Protein AF-A0A7Z7YRF7-F1 (afdb_monomer)

InterPro domains:
  IPR007867 Glucose-methanol-choline oxidoreductase, C-terminal [PF05199] (1-26)
  IPR012132 Glucose-methanol-choline oxidoreductase [PTHR11552] (1-39)
  IPR036188 FAD/NAD(P)-binding domain superfamily [G3DSA:3.50.50.60] (1-34)
  IPR036188 FAD/NAD(P)-binding domain superfamily [SSF51905] (1-37)

Foldseek 3Di:
DDDDQAPVPDPDDDPDDCPVVSVVSVVVVVCVVVVHDDDDDDDAADDDPPDPDVCRPPPDDDPPPDD

Solvent-accessible surface area (backbone atoms only — not comparable to full-atom values): 4879 Å² total; per-residue (Å²): 143,86,86,80,80,51,70,86,67,52,95,65,87,68,99,60,79,60,65,62,62,39,52,53,51,40,55,54,47,52,31,59,76,68,68,51,80,77,80,80,88,82,91,70,88,71,93,52,92,94,60,87,56,97,58,76,81,58,95,68,78,74,90,79,79,74,132

Secondary structure (DSSP, 8-state):
-----SGGG-SS--SS-THHHHHHHHHHHHHHHHTPPPPPPP--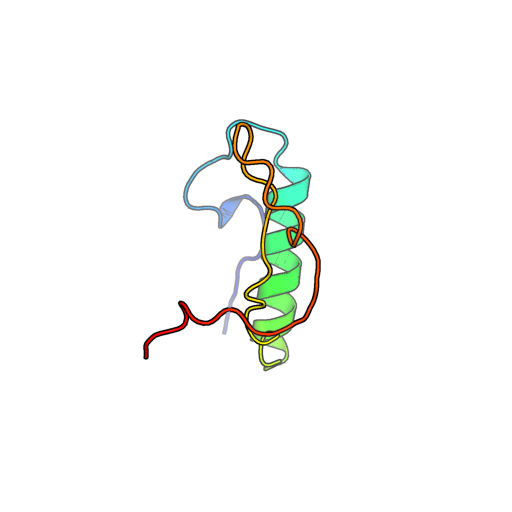----TT---TTTT--S--TT---

Structure (mmCIF, N/CA/C/O backbone):
data_AF-A0A7Z7YRF7-F1
#
_entry.id   AF-A0A7Z7YRF7-F1
#
loop_
_atom_site.group_PDB
_atom_site.id
_atom_site.type_symbol
_atom_site.label_atom_id
_atom_site.label_alt_id
_atom_site.label_comp_id
_atom_site.label_asym_id
_atom_site.label_entity_id
_atom_site.label_seq_id
_atom_site.pdbx_PDB_ins_code
_atom_site.Cartn_x
_atom_site.Cartn_y
_atom_site.Cartn_z
_atom_site.occupancy
_atom_site.B_iso_or_equiv
_atom_site.auth_seq_id
_atom_site.auth_comp_id
_atom_site.auth_asym_id
_atom_site.auth_atom_id
_atom_site.pdbx_PDB_model_num
ATOM 1 N N . ASN A 1 1 ? -6.241 5.701 16.423 1.00 82.38 1 ASN A N 1
ATOM 2 C CA . ASN A 1 1 ? -5.883 4.842 15.274 1.00 82.38 1 ASN A CA 1
ATOM 3 C C . ASN A 1 1 ? -5.377 5.752 14.159 1.00 82.38 1 ASN A C 1
ATOM 5 O O . ASN A 1 1 ? -6.195 6.329 13.459 1.00 82.38 1 ASN A O 1
ATOM 9 N N . LEU A 1 2 ? -4.061 5.979 14.086 1.00 94.25 2 LEU A N 1
ATOM 10 C CA . LEU A 1 2 ? -3.413 6.884 13.12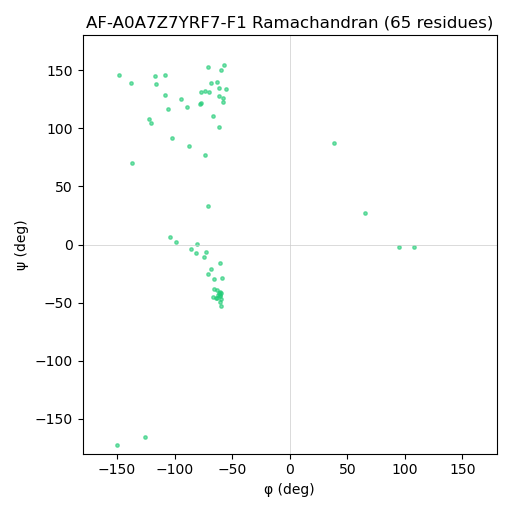5 1.00 94.25 2 LEU A CA 1
ATOM 11 C C . LEU A 1 2 ? -2.500 6.060 12.210 1.00 94.25 2 LEU A C 1
ATOM 13 O O . LEU A 1 2 ? -1.838 5.141 12.688 1.00 94.25 2 LEU A O 1
ATOM 17 N N . ARG A 1 3 ? -2.493 6.362 10.909 1.00 95.50 3 ARG A N 1
ATOM 18 C CA . ARG A 1 3 ? -1.730 5.640 9.879 1.00 95.50 3 ARG A CA 1
ATOM 19 C C . ARG A 1 3 ? -1.109 6.655 8.916 1.00 95.50 3 ARG A C 1
ATOM 21 O O . ARG A 1 3 ? -1.787 7.611 8.552 1.00 95.50 3 ARG A O 1
ATOM 28 N N . VAL A 1 4 ? 0.139 6.431 8.506 1.00 96.31 4 VAL A N 1
ATOM 29 C CA . VAL A 1 4 ? 0.835 7.214 7.469 1.00 96.31 4 VAL A CA 1
ATOM 30 C C . VAL A 1 4 ? 0.959 6.341 6.226 1.00 96.31 4 VAL A C 1
ATOM 32 O O . VAL A 1 4 ? 1.376 5.188 6.326 1.00 96.31 4 VAL A O 1
ATOM 35 N N . VAL A 1 5 ? 0.536 6.867 5.076 1.00 96.75 5 VAL A N 1
ATOM 36 C CA . VAL A 1 5 ? 0.455 6.131 3.806 1.00 96.75 5 VAL A CA 1
ATOM 37 C C . VAL A 1 5 ? 0.991 7.019 2.685 1.00 96.75 5 VAL A C 1
ATOM 39 O O . VAL A 1 5 ? 0.245 7.539 1.861 1.00 96.75 5 VAL A O 1
ATOM 42 N N . ASP A 1 6 ? 2.298 7.243 2.701 1.00 96.62 6 ASP A N 1
ATOM 43 C CA . ASP A 1 6 ? 3.023 8.001 1.684 1.00 96.62 6 ASP A CA 1
ATOM 44 C C . ASP A 1 6 ? 4.471 7.488 1.561 1.00 96.62 6 ASP A C 1
ATOM 46 O O . ASP A 1 6 ? 4.846 6.476 2.158 1.00 96.62 6 ASP A O 1
ATOM 50 N N . ALA A 1 7 ? 5.299 8.188 0.783 1.00 95.62 7 ALA A N 1
ATOM 51 C CA . ALA A 1 7 ? 6.704 7.835 0.596 1.00 95.62 7 ALA A CA 1
ATOM 52 C C . ALA A 1 7 ? 7.516 7.816 1.907 1.00 95.62 7 ALA A C 1
ATOM 54 O O . ALA A 1 7 ? 8.470 7.049 2.010 1.00 95.62 7 ALA A O 1
ATOM 55 N N . SER A 1 8 ? 7.144 8.616 2.915 1.00 95.94 8 SER A N 1
ATOM 56 C CA . SER A 1 8 ? 7.866 8.684 4.194 1.00 95.94 8 SER A CA 1
ATOM 57 C C . SER A 1 8 ? 7.741 7.401 5.019 1.00 95.94 8 SER A C 1
ATOM 59 O O . SER A 1 8 ? 8.592 7.119 5.859 1.00 95.94 8 SER A O 1
ATOM 61 N N . ALA A 1 9 ? 6.712 6.593 4.749 1.00 95.69 9 ALA A N 1
ATOM 62 C CA . ALA A 1 9 ? 6.506 5.303 5.394 1.00 95.69 9 ALA A CA 1
ATOM 63 C C . ALA A 1 9 ? 7.348 4.168 4.775 1.00 95.69 9 ALA A C 1
ATOM 65 O O . ALA A 1 9 ? 7.359 3.055 5.308 1.00 95.69 9 ALA A O 1
ATOM 66 N N . MET A 1 10 ? 8.044 4.406 3.655 1.00 95.06 10 MET A N 1
ATOM 67 C CA . MET A 1 10 ? 8.890 3.389 3.028 1.00 95.06 10 MET A CA 1
ATOM 68 C C . MET A 1 10 ? 10.176 3.158 3.836 1.00 95.06 10 MET A C 1
ATOM 70 O O . MET A 1 10 ? 10.887 4.114 4.137 1.00 95.06 10 MET A O 1
ATOM 74 N N . PRO A 1 11 ? 10.556 1.898 4.131 1.00 93.50 11 PRO A N 1
ATOM 75 C CA . PRO A 1 11 ? 11.742 1.612 4.941 1.00 93.50 11 PRO A CA 1
ATOM 76 C C . PRO A 1 11 ? 13.059 1.904 4.211 1.00 93.50 11 PRO A C 1
ATOM 78 O O . PRO A 1 11 ? 14.088 2.119 4.850 1.00 93.50 11 PRO A O 1
ATOM 81 N N . ARG A 1 12 ? 13.050 1.863 2.875 1.00 93.44 12 ARG A N 1
ATOM 82 C CA . ARG A 1 12 ? 14.175 2.226 2.008 1.00 93.44 12 ARG A CA 1
ATOM 83 C C . ARG A 1 12 ? 13.645 2.796 0.702 1.00 93.44 12 ARG A C 1
ATOM 85 O O . ARG A 1 12 ? 12.634 2.320 0.188 1.00 93.44 12 ARG A O 1
ATOM 92 N N . THR A 1 13 ? 14.369 3.760 0.149 1.00 88.62 13 THR A N 1
ATOM 93 C CA . THR A 1 13 ? 14.095 4.306 -1.181 1.00 88.62 13 THR A CA 1
ATOM 94 C C . THR A 1 13 ? 14.391 3.261 -2.254 1.00 88.62 13 THR A C 1
ATOM 96 O O . THR A 1 13 ? 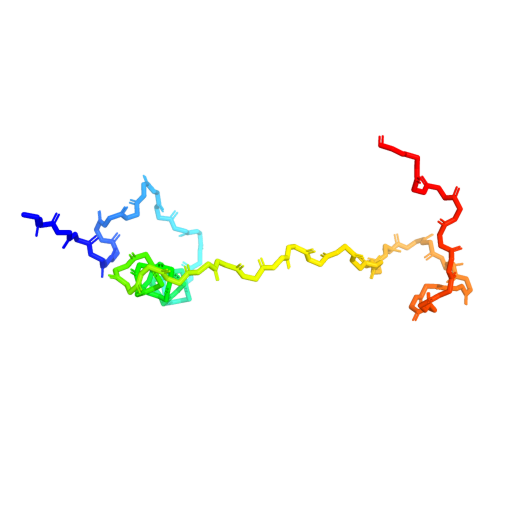15.393 2.548 -2.182 1.00 88.62 13 THR A O 1
ATOM 99 N N . THR A 1 14 ? 13.530 3.175 -3.264 1.00 87.00 14 THR A N 1
ATOM 100 C CA . THR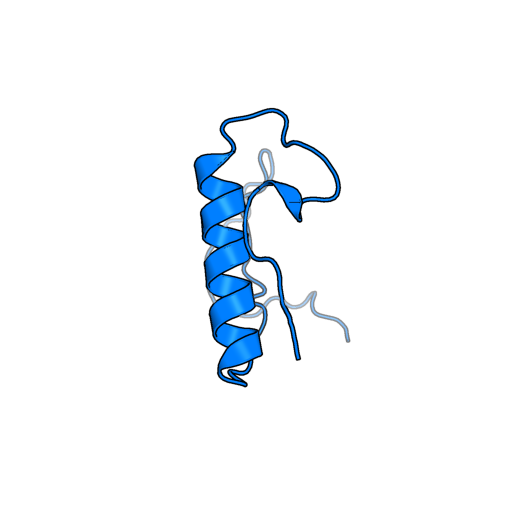 A 1 14 ? 13.766 2.333 -4.439 1.00 87.00 14 THR A CA 1
ATOM 101 C C . THR A 1 14 ? 14.873 2.910 -5.321 1.00 87.00 14 THR A C 1
ATOM 103 O O . THR A 1 14 ? 15.076 4.119 -5.366 1.00 87.00 14 THR A O 1
ATOM 106 N N . ASN A 1 15 ? 15.566 2.055 -6.073 1.00 91.12 15 ASN A N 1
ATOM 107 C CA . ASN A 1 15 ? 16.595 2.466 -7.039 1.00 91.12 15 ASN A CA 1
ATOM 108 C C . ASN A 1 15 ? 16.030 3.121 -8.321 1.00 91.12 15 ASN A C 1
ATOM 110 O O . ASN A 1 15 ? 16.803 3.597 -9.147 1.00 91.12 15 ASN A O 1
ATOM 114 N N . GLY A 1 16 ? 14.704 3.137 -8.495 1.00 90.88 16 GLY A N 1
ATOM 115 C CA . GLY A 1 16 ? 13.994 3.767 -9.610 1.00 90.88 16 GLY A CA 1
ATOM 116 C C . GLY A 1 16 ? 12.925 4.765 -9.153 1.00 90.88 16 GLY A C 1
ATOM 117 O O . GLY A 1 16 ? 12.882 5.166 -7.990 1.00 90.88 16 GLY A O 1
ATOM 118 N N . ASN A 1 17 ? 12.044 5.155 -10.081 1.00 94.69 17 ASN A N 1
ATOM 119 C CA . ASN A 1 17 ? 10.969 6.117 -9.825 1.00 94.69 17 ASN A CA 1
ATOM 120 C C . ASN A 1 17 ? 10.046 5.649 -8.682 1.00 94.69 17 ASN A C 1
ATOM 122 O O . ASN A 1 17 ? 9.470 4.563 -8.742 1.00 94.69 17 ASN A O 1
ATOM 126 N N . ILE A 1 18 ? 9.866 6.508 -7.676 1.00 94.19 18 ILE A N 1
ATOM 127 C CA . ILE A 1 18 ? 9.090 6.214 -6.465 1.00 94.19 18 ILE A CA 1
ATOM 128 C C . ILE A 1 18 ? 7.570 6.205 -6.681 1.00 94.19 18 ILE A C 1
ATOM 130 O O . ILE A 1 18 ? 6.829 5.776 -5.804 1.00 94.19 18 ILE A O 1
ATOM 134 N N . HIS A 1 19 ? 7.074 6.661 -7.831 1.00 96.19 19 HIS A N 1
ATOM 135 C CA . HIS A 1 19 ? 5.638 6.758 -8.090 1.00 96.19 19 HIS A CA 1
ATOM 136 C C . HIS A 1 19 ? 4.937 5.395 -8.007 1.00 96.19 19 HIS A C 1
ATOM 138 O O . HIS A 1 19 ? 3.951 5.246 -7.288 1.00 96.19 19 HIS A O 1
ATOM 144 N N . ALA A 1 20 ? 5.482 4.383 -8.689 1.00 96.38 20 ALA A N 1
ATOM 145 C CA . ALA A 1 20 ? 4.932 3.031 -8.671 1.00 96.38 20 ALA A CA 1
ATOM 146 C C . ALA A 1 20 ? 4.891 2.422 -7.253 1.00 96.38 20 ALA A C 1
ATOM 148 O O . ALA A 1 20 ? 3.807 2.027 -6.822 1.00 96.38 20 ALA A O 1
ATOM 149 N N . PRO A 1 21 ? 5.995 2.387 -6.478 1.00 95.56 21 PRO A N 1
ATOM 150 C CA . PRO A 1 21 ? 5.949 1.827 -5.130 1.00 95.56 21 PRO A CA 1
ATOM 151 C C . PRO A 1 21 ? 5.064 2.638 -4.168 1.00 95.56 21 PRO A C 1
ATOM 153 O O . PRO A 1 21 ? 4.465 2.042 -3.273 1.00 95.56 21 PRO A O 1
ATOM 156 N N . VAL A 1 22 ? 4.925 3.963 -4.340 1.00 97.62 22 VAL A N 1
ATOM 157 C CA . VAL A 1 22 ? 4.012 4.779 -3.510 1.00 97.62 22 VAL A CA 1
ATOM 158 C C . VAL A 1 22 ? 2.559 4.400 -3.787 1.00 97.62 22 VAL A C 1
ATOM 160 O O . VAL A 1 22 ? 1.799 4.182 -2.844 1.00 97.62 22 VAL A O 1
ATOM 163 N N . LEU A 1 23 ? 2.180 4.260 -5.061 1.00 97.62 23 LEU A N 1
ATOM 164 C CA . LEU A 1 23 ? 0.841 3.796 -5.428 1.00 97.62 23 LEU A CA 1
ATOM 165 C C . LEU A 1 23 ? 0.560 2.389 -4.889 1.00 97.62 23 LEU A C 1
ATOM 167 O O . LEU A 1 23 ? -0.494 2.160 -4.303 1.00 97.62 23 LEU A O 1
ATOM 171 N N . MET A 1 24 ? 1.515 1.464 -5.001 1.00 95.38 24 MET A N 1
ATOM 172 C CA . MET A 1 24 ? 1.367 0.105 -4.463 1.00 95.38 24 MET A CA 1
ATOM 173 C C . MET A 1 24 ? 1.146 0.097 -2.944 1.00 95.38 24 MET A C 1
ATOM 175 O O . MET A 1 24 ? 0.305 -0.653 -2.442 1.00 95.38 24 MET A O 1
ATOM 179 N N . LEU A 1 25 ? 1.880 0.936 -2.205 1.00 95.94 25 LEU A N 1
ATOM 180 C CA . LEU A 1 25 ? 1.699 1.102 -0.763 1.00 95.94 25 LEU A CA 1
ATOM 181 C C . LEU A 1 25 ? 0.296 1.631 -0.434 1.00 95.94 25 LEU A C 1
ATOM 183 O O . LEU A 1 25 ? -0.350 1.119 0.483 1.00 95.94 25 LEU A O 1
ATOM 187 N N . ALA A 1 26 ? -0.180 2.625 -1.189 1.00 96.75 26 ALA A N 1
ATOM 188 C CA . ALA A 1 26 ? -1.501 3.216 -1.004 1.00 96.75 26 ALA A CA 1
ATOM 189 C C . ALA A 1 26 ? -2.632 2.208 -1.246 1.00 96.75 26 ALA A C 1
ATOM 191 O O . ALA A 1 26 ? -3.525 2.088 -0.405 1.00 96.75 26 ALA A O 1
ATOM 192 N N . GLU A 1 27 ? -2.562 1.432 -2.330 1.00 96.38 27 GLU A N 1
ATOM 193 C CA . GLU A 1 27 ? -3.540 0.377 -2.631 1.00 96.38 27 GLU A CA 1
ATOM 194 C C . GLU A 1 27 ? -3.580 -0.678 -1.519 1.00 96.38 27 GLU A C 1
ATOM 196 O O . GLU A 1 27 ? -4.642 -0.995 -0.975 1.00 96.38 27 GLU A O 1
ATOM 201 N N . LYS A 1 28 ? -2.408 -1.148 -1.074 1.00 94.12 28 LYS A N 1
ATOM 202 C CA . LYS A 1 28 ? -2.329 -2.124 0.020 1.00 94.12 28 LYS A CA 1
ATOM 203 C C . LYS A 1 28 ? -2.908 -1.577 1.325 1.00 94.12 28 LYS A C 1
ATOM 205 O O . LYS A 1 28 ? -3.611 -2.293 2.042 1.00 94.12 28 LYS A O 1
ATOM 210 N N . ALA A 1 29 ? -2.619 -0.321 1.656 1.00 96.00 29 ALA A N 1
ATOM 211 C CA . ALA A 1 29 ? -3.163 0.322 2.845 1.00 96.00 29 ALA A CA 1
ATOM 212 C C . ALA A 1 29 ? -4.684 0.491 2.752 1.00 96.00 29 ALA A C 1
ATOM 214 O O . ALA A 1 29 ? -5.376 0.288 3.749 1.00 96.00 29 ALA A O 1
ATOM 215 N N . ALA A 1 30 ? -5.217 0.810 1.571 1.00 95.94 30 ALA A N 1
ATOM 216 C CA . ALA A 1 30 ? -6.651 0.926 1.341 1.00 95.94 30 ALA A CA 1
ATOM 217 C C . ALA A 1 30 ? -7.384 -0.398 1.614 1.00 95.94 30 ALA A C 1
ATOM 219 O O . ALA A 1 30 ? -8.443 -0.385 2.250 1.00 95.94 30 ALA A O 1
ATOM 220 N N . ASP A 1 31 ? -6.807 -1.531 1.212 1.00 96.19 31 ASP A N 1
ATOM 221 C CA . ASP A 1 31 ? -7.340 -2.858 1.536 1.00 96.19 31 ASP A CA 1
ATOM 222 C C . ASP A 1 31 ? -7.311 -3.139 3.041 1.00 96.19 31 ASP A C 1
ATOM 224 O O . ASP A 1 31 ? -8.326 -3.545 3.607 1.00 96.19 31 ASP A O 1
ATOM 228 N N . ILE A 1 32 ? -6.195 -2.845 3.718 1.00 95.31 32 ILE A N 1
ATOM 229 C CA . ILE A 1 32 ? -6.064 -3.020 5.176 1.00 95.31 32 ILE A CA 1
ATOM 230 C C . ILE A 1 32 ? -7.082 -2.154 5.928 1.00 95.31 32 ILE A C 1
ATOM 232 O O . ILE A 1 32 ? -7.729 -2.623 6.865 1.00 95.31 32 ILE A O 1
ATOM 236 N N . ILE A 1 33 ? -7.248 -0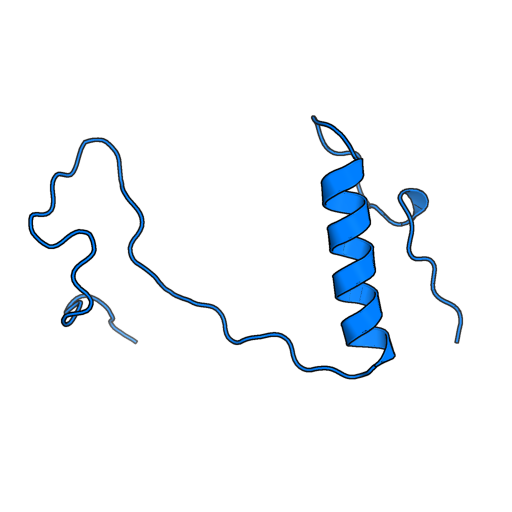.890 5.527 1.00 94.81 33 ILE A N 1
ATOM 237 C CA . ILE A 1 33 ? -8.196 0.044 6.151 1.00 94.81 33 ILE A CA 1
ATOM 238 C C . ILE A 1 33 ? -9.635 -0.455 5.986 1.00 94.81 33 ILE A C 1
ATOM 240 O O . ILE A 1 33 ? -10.426 -0.329 6.920 1.00 94.81 33 ILE A O 1
ATOM 244 N N . ARG A 1 34 ? -9.966 -1.028 4.824 1.00 95.81 34 ARG A N 1
ATOM 245 C CA . ARG A 1 34 ? -11.298 -1.565 4.509 1.00 95.81 34 ARG A CA 1
ATOM 246 C C . ARG A 1 34 ? -11.510 -3.011 4.970 1.00 95.81 34 ARG A C 1
ATOM 248 O O . ARG A 1 34 ? -12.607 -3.526 4.786 1.00 95.81 34 ARG A O 1
ATOM 255 N N . GLY A 1 35 ? -10.495 -3.671 5.532 1.00 94.88 35 GLY A N 1
ATOM 256 C CA . GLY A 1 35 ? -10.569 -5.083 5.920 1.00 94.88 35 GLY A CA 1
ATOM 257 C C . GLY A 1 35 ? -10.728 -6.046 4.737 1.00 94.88 35 GLY A C 1
ATOM 258 O O . GLY A 1 35 ? -11.309 -7.117 4.898 1.00 94.88 35 GLY A O 1
ATOM 259 N N . LYS A 1 36 ? -10.252 -5.678 3.541 1.00 95.31 36 LYS A N 1
ATOM 260 C CA . LYS A 1 36 ? -10.312 -6.542 2.357 1.00 95.31 36 LYS A CA 1
ATOM 261 C C . LYS A 1 36 ? -9.234 -7.621 2.430 1.00 95.31 36 LYS A C 1
ATOM 263 O O . LYS A 1 36 ? -8.062 -7.330 2.675 1.00 95.31 36 LYS A O 1
ATOM 268 N N . LYS A 1 37 ? -9.631 -8.872 2.190 1.00 90.69 37 LYS A N 1
ATOM 269 C CA . LYS A 1 37 ? -8.691 -9.987 2.048 1.00 90.69 37 LYS A CA 1
ATOM 270 C C . LYS A 1 37 ? -7.920 -9.819 0.724 1.00 90.69 37 LYS A C 1
ATOM 272 O O . LYS A 1 37 ? -8.568 -9.587 -0.297 1.00 90.69 37 LYS A O 1
ATOM 277 N N . PRO A 1 38 ? -6.578 -9.930 0.720 1.00 86.44 38 PRO A N 1
ATOM 278 C CA . PRO A 1 38 ? -5.804 -9.977 -0.517 1.00 86.44 38 PRO A CA 1
ATOM 279 C C . PRO A 1 38 ? -6.259 -11.130 -1.415 1.00 86.44 38 PRO A C 1
ATOM 281 O O . PRO A 1 38 ? -6.768 -12.138 -0.921 1.00 86.44 38 PRO A O 1
ATOM 284 N N . LEU A 1 39 ? -6.037 -10.994 -2.721 1.00 84.62 39 LEU A N 1
ATOM 285 C CA . LEU A 1 39 ? -6.196 -12.114 -3.644 1.00 84.62 39 LEU A CA 1
ATOM 286 C C . LEU A 1 39 ? -5.250 -13.257 -3.261 1.00 84.62 39 LEU A C 1
ATOM 288 O O . LEU A 1 39 ? -4.164 -13.022 -2.721 1.00 84.62 39 LEU A O 1
ATOM 292 N N . G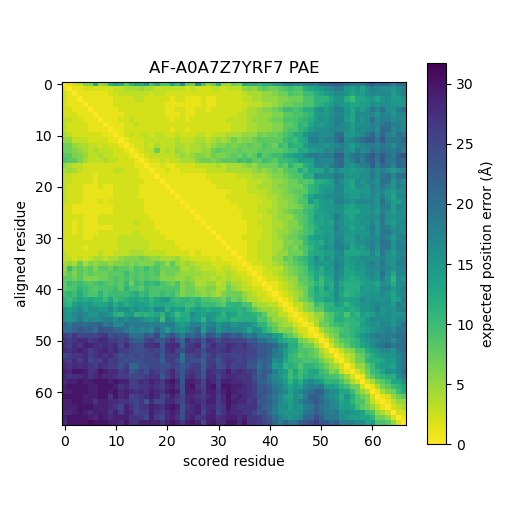LU A 1 40 ? -5.672 -14.484 -3.558 1.00 87.38 40 GLU A N 1
ATOM 293 C CA . GLU A 1 40 ? -4.810 -15.651 -3.401 1.00 87.38 40 GLU A CA 1
ATOM 294 C C . GLU A 1 40 ? -3.600 -15.535 -4.346 1.00 87.38 40 GLU A C 1
ATOM 296 O O . GLU A 1 40 ? -3.761 -15.080 -5.488 1.00 87.38 40 GLU A O 1
ATOM 301 N N . PRO A 1 41 ? -2.389 -15.915 -3.899 1.00 84.25 41 PRO A N 1
ATOM 302 C CA . PRO A 1 41 ? -1.219 -15.961 -4.765 1.00 84.25 41 PRO A CA 1
ATOM 303 C C . PRO A 1 41 ? -1.479 -16.848 -5.984 1.00 84.25 41 PRO A C 1
ATOM 305 O O . PRO A 1 41 ? -1.982 -17.963 -5.856 1.00 84.25 41 PRO A O 1
ATOM 308 N N . GLN A 1 42 ? -1.114 -16.359 -7.166 1.00 85.12 42 GLN A N 1
ATOM 309 C CA . GLN A 1 42 ? -1.145 -17.163 -8.382 1.00 85.12 42 GLN A CA 1
ATOM 310 C C . GLN A 1 42 ? 0.239 -17.764 -8.618 1.00 85.12 42 GLN A C 1
ATOM 312 O O . GLN A 1 42 ? 1.231 -17.039 -8.689 1.00 85.12 42 GLN A O 1
ATOM 317 N N . TYR A 1 43 ? 0.289 -19.086 -8.748 1.00 81.56 43 TYR A N 1
ATOM 318 C CA . TYR A 1 43 ? 1.483 -19.828 -9.137 1.00 81.56 43 TYR A CA 1
ATOM 319 C C . TYR A 1 43 ? 1.328 -20.195 -10.608 1.00 81.56 43 TYR A C 1
ATOM 321 O O . TYR A 1 43 ? 0.686 -21.184 -10.940 1.00 81.56 43 TYR A O 1
ATOM 329 N N . VAL A 1 44 ? 1.837 -19.328 -11.480 1.00 83.06 44 VAL A N 1
ATOM 330 C CA . VAL A 1 44 ? 1.846 -19.543 -12.930 1.00 83.06 44 VAL A CA 1
ATOM 331 C C . VAL A 1 44 ? 3.264 -19.829 -13.390 1.00 83.06 44 VAL A C 1
ATOM 333 O O . VAL A 1 44 ? 4.223 -19.259 -12.853 1.00 83.06 44 VAL A O 1
ATOM 336 N N . ASP A 1 45 ? 3.393 -20.678 -14.403 1.00 77.25 45 ASP A N 1
ATOM 337 C CA . ASP A 1 45 ? 4.666 -20.858 -15.080 1.00 77.25 45 ASP A CA 1
ATOM 338 C C . ASP A 1 45 ? 5.109 -19.539 -15.708 1.00 77.25 45 ASP A C 1
ATOM 340 O O . ASP A 1 45 ? 4.331 -18.810 -16.327 1.00 77.25 45 ASP A O 1
ATOM 344 N N . TYR A 1 46 ? 6.384 -19.216 -15.523 1.00 73.19 46 TYR A N 1
ATOM 345 C CA . TYR A 1 46 ? 7.003 -18.039 -16.109 1.00 73.19 46 TYR A CA 1
ATOM 346 C C . TYR A 1 46 ? 8.115 -18.466 -17.055 1.00 73.19 46 TYR A C 1
ATOM 348 O O . TYR A 1 46 ? 8.833 -19.439 -16.817 1.00 73.19 46 TYR A O 1
ATOM 356 N N . TYR A 1 47 ? 8.272 -17.705 -18.134 1.00 77.38 47 TYR A N 1
ATOM 357 C CA . TYR A 1 47 ? 9.313 -17.947 -19.120 1.00 77.38 47 TYR A CA 1
ATOM 358 C C . TYR A 1 47 ? 10.706 -17.903 -18.472 1.00 77.38 47 TYR A C 1
ATOM 360 O O . TYR A 1 4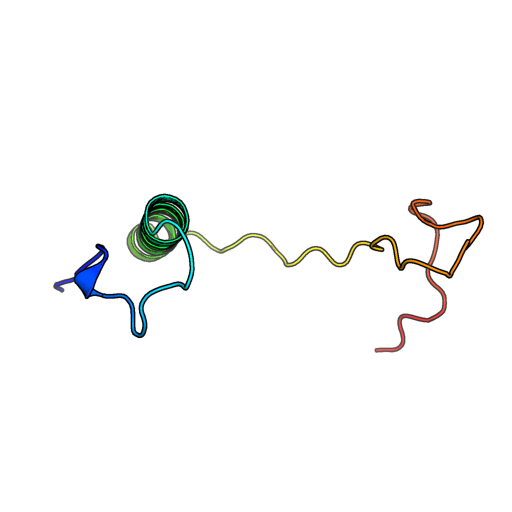7 ? 11.106 -16.889 -17.893 1.00 77.38 47 TYR A O 1
ATOM 368 N N . LYS A 1 48 ? 11.462 -18.998 -18.602 1.00 73.44 48 LYS A N 1
ATOM 369 C CA . LYS A 1 48 ? 12.872 -19.095 -18.207 1.00 73.44 48 LYS A CA 1
ATOM 370 C C . LYS A 1 48 ? 13.734 -19.088 -19.468 1.00 73.44 48 LYS A C 1
ATOM 372 O O . LYS A 1 48 ? 13.646 -19.993 -20.292 1.00 73.44 48 LYS A O 1
ATOM 377 N N . HIS A 1 49 ? 14.575 -18.067 -19.631 1.00 60.19 49 HIS A N 1
ATOM 378 C CA . HIS A 1 49 ? 15.457 -17.969 -20.795 1.00 60.19 49 HIS A CA 1
ATOM 379 C C . HIS A 1 49 ? 16.435 -19.157 -20.849 1.00 60.19 49 HIS A C 1
ATOM 381 O O . HIS A 1 49 ? 17.124 -19.432 -19.869 1.00 60.19 49 HIS A O 1
ATOM 387 N N . GLY A 1 50 ? 16.496 -19.844 -21.996 1.00 65.50 50 GLY A N 1
ATOM 388 C CA . GLY A 1 50 ? 17.357 -21.014 -22.219 1.00 65.50 50 GLY A CA 1
ATOM 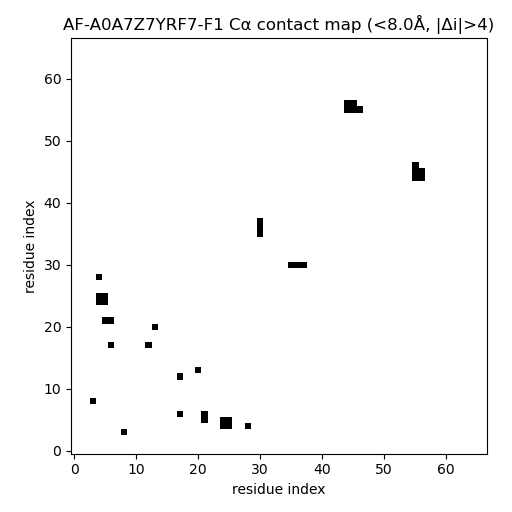389 C C . GLY A 1 50 ? 16.690 -22.376 -21.988 1.00 65.50 50 GLY A C 1
ATOM 390 O O . GLY A 1 50 ? 17.330 -23.396 -22.225 1.00 65.50 50 GLY A O 1
ATOM 391 N N . VAL A 1 51 ? 15.418 -22.407 -21.577 1.00 62.50 51 VAL A N 1
ATOM 392 C CA . VAL A 1 51 ? 14.609 -23.631 -21.479 1.00 62.50 51 VAL A CA 1
ATOM 393 C C . VAL A 1 51 ? 13.391 -23.462 -22.384 1.00 62.50 51 VAL A C 1
ATOM 395 O O . VAL A 1 51 ? 12.477 -22.709 -22.061 1.00 62.50 51 VAL A O 1
ATOM 398 N N . SER A 1 52 ? 13.390 -24.120 -23.545 1.00 58.50 52 SER A N 1
ATOM 399 C CA . SER A 1 52 ? 12.191 -24.246 -24.378 1.00 58.50 52 SER A CA 1
ATOM 400 C C . SER A 1 52 ? 11.422 -25.480 -23.920 1.00 58.50 52 SER A C 1
ATOM 402 O O . SER A 1 52 ? 11.629 -26.571 -24.447 1.00 58.50 52 SER A O 1
ATOM 404 N N . ASP A 1 53 ? 10.591 -25.321 -22.896 1.00 61.25 53 ASP A N 1
ATOM 405 C CA . ASP A 1 53 ? 9.579 -26.330 -22.605 1.00 61.25 53 ASP A CA 1
ATOM 406 C C . ASP A 1 53 ? 8.440 -26.143 -23.614 1.00 61.25 53 ASP A C 1
ATOM 408 O O . ASP A 1 53 ? 7.877 -25.052 -23.729 1.00 61.25 53 ASP A O 1
ATOM 412 N N . GLU A 1 54 ? 8.144 -27.184 -24.386 1.00 58.22 54 GLU A N 1
ATOM 413 C CA . GLU A 1 54 ? 7.058 -27.202 -25.372 1.00 58.22 54 GLU A CA 1
ATOM 414 C C . GLU A 1 54 ? 5.674 -26.982 -24.736 1.00 58.22 54 GLU A C 1
ATOM 416 O O . GLU A 1 54 ? 4.736 -26.591 -25.429 1.00 58.22 54 GLU A O 1
ATOM 421 N N . ASN A 1 55 ? 5.577 -27.135 -23.411 1.00 55.44 55 ASN A N 1
ATOM 422 C CA . ASN A 1 55 ? 4.379 -26.898 -22.614 1.00 55.44 55 ASN A CA 1
ATOM 423 C C . ASN A 1 55 ? 4.426 -25.580 -21.819 1.00 55.44 55 ASN A C 1
ATOM 425 O O . ASN A 1 55 ? 3.524 -25.323 -21.024 1.00 55.44 55 ASN A O 1
ATOM 429 N N . ALA A 1 56 ? 5.440 -24.721 -22.009 1.00 54.62 56 ALA A N 1
ATOM 430 C CA . ALA A 1 56 ? 5.531 -23.436 -21.311 1.00 54.62 56 ALA A CA 1
ATOM 431 C C . ALA A 1 56 ? 4.334 -22.532 -21.667 1.00 54.62 56 ALA A C 1
ATOM 433 O O . ALA A 1 56 ? 4.297 -21.903 -22.725 1.00 54.62 56 ALA A O 1
ATOM 434 N N . GLY A 1 57 ? 3.356 -22.461 -20.762 1.00 52.22 57 GLY A N 1
ATOM 435 C CA . GLY A 1 57 ? 2.102 -21.724 -20.943 1.00 52.22 57 GLY A CA 1
ATOM 436 C C . GLY A 1 57 ? 0.863 -22.601 -21.157 1.00 52.22 57 GLY A C 1
ATOM 437 O O . GLY A 1 57 ? -0.240 -22.061 -21.244 1.00 52.22 57 GLY A O 1
ATOM 438 N N . ALA A 1 58 ? 1.005 -23.929 -21.208 1.00 52.59 58 ALA A N 1
ATOM 439 C CA . ALA A 1 58 ? -0.127 -24.843 -21.146 1.00 52.59 58 ALA A CA 1
ATOM 440 C C . ALA A 1 58 ? -0.606 -24.963 -19.691 1.00 52.59 58 ALA A C 1
ATOM 442 O O . ALA A 1 58 ? 0.133 -25.370 -18.804 1.00 52.59 58 ALA A O 1
ATOM 443 N N . MET A 1 59 ? -1.870 -24.619 -19.440 1.00 54.81 59 MET A N 1
ATOM 444 C CA . MET A 1 59 ? -2.551 -24.793 -18.149 1.00 54.81 59 MET A CA 1
ATOM 445 C C . MET A 1 59 ? -2.855 -26.274 -17.825 1.00 54.81 59 MET A C 1
ATOM 447 O O . MET A 1 59 ? -3.891 -26.578 -17.232 1.00 54.81 59 MET A O 1
ATOM 451 N N . GLU A 1 60 ? -2.015 -27.221 -18.241 1.00 59.72 60 GLU A N 1
ATOM 452 C CA . GLU A 1 60 ? -2.294 -28.647 -18.075 1.00 59.72 60 GLU A CA 1
ATOM 453 C C . GLU A 1 60 ? -1.189 -29.348 -17.278 1.00 59.72 60 GLU A C 1
ATOM 455 O O . GLU A 1 60 ? -0.074 -29.538 -17.748 1.00 59.72 60 GLU A O 1
ATOM 460 N N . PHE A 1 61 ? -1.566 -29.687 -16.037 1.00 56.66 61 PHE A N 1
ATOM 461 C CA . PHE A 1 61 ? -0.931 -30.589 -15.073 1.00 56.66 61 PHE A CA 1
ATOM 462 C C . PHE A 1 61 ? 0.601 -30.565 -15.000 1.00 56.66 61 P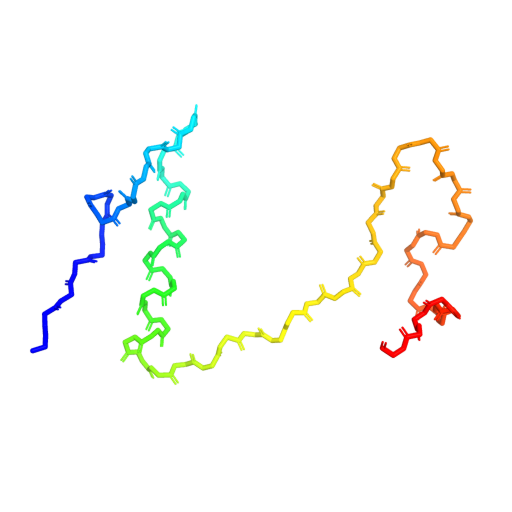HE A C 1
ATOM 464 O O . PHE A 1 61 ? 1.264 -31.430 -15.560 1.00 56.66 61 PHE A O 1
ATOM 471 N N . ASP A 1 62 ? 1.137 -29.666 -14.168 1.00 53.38 62 ASP A N 1
ATOM 472 C CA . ASP A 1 62 ? 2.493 -29.778 -13.620 1.00 53.38 62 ASP A CA 1
ATOM 473 C C . ASP A 1 62 ? 2.587 -30.998 -12.666 1.00 53.38 62 ASP A C 1
ATOM 475 O O . ASP A 1 62 ? 2.010 -30.972 -11.571 1.00 53.38 62 ASP A O 1
ATOM 479 N N . PRO A 1 63 ? 3.306 -32.081 -13.027 1.00 53.06 63 PRO A N 1
ATOM 480 C CA . PRO A 1 63 ? 3.482 -33.255 -12.175 1.00 53.06 63 PRO A CA 1
ATOM 481 C C . PRO A 1 63 ? 4.575 -33.069 -11.101 1.00 53.06 63 PRO A C 1
ATOM 483 O O . PRO A 1 63 ? 4.823 -33.990 -10.316 1.00 53.06 63 PRO A O 1
ATOM 486 N N . TYR A 1 64 ? 5.232 -31.905 -11.039 1.00 53.09 64 TYR A N 1
ATOM 487 C CA . TYR A 1 64 ? 6.279 -31.572 -10.068 1.00 53.09 64 TYR A CA 1
ATOM 488 C C . TYR A 1 64 ? 5.792 -30.746 -8.867 1.00 53.09 64 TYR A C 1
ATOM 490 O O . TYR A 1 64 ? 6.586 -30.481 -7.960 1.00 53.09 64 TYR A O 1
ATOM 498 N N . TYR A 1 65 ? 4.493 -30.443 -8.766 1.00 45.53 65 TYR A N 1
ATOM 499 C CA . TYR A 1 65 ? 3.887 -29.873 -7.558 1.00 45.53 65 TYR A CA 1
ATOM 500 C C . TYR A 1 65 ? 3.753 -30.941 -6.450 1.00 45.53 65 TYR A C 1
ATOM 502 O O . TYR A 1 65 ? 2.686 -31.511 -6.214 1.00 45.53 65 TYR A O 1
ATOM 510 N N . LYS A 1 66 ? 4.858 -31.267 -5.769 1.00 45.31 66 LYS A N 1
ATOM 511 C CA . LYS A 1 66 ? 4.835 -32.057 -4.524 1.00 45.31 66 LYS A CA 1
ATOM 512 C C . LYS A 1 66 ? 4.685 -31.126 -3.314 1.00 45.31 66 LYS A C 1
ATOM 514 O O . LYS A 1 66 ? 5.573 -30.314 -3.098 1.00 45.31 66 LYS A O 1
ATOM 519 N N . HIS A 1 67 ? 3.572 -31.324 -2.589 1.00 47.16 67 HIS A N 1
ATOM 520 C CA . HIS A 1 67 ? 3.163 -30.836 -1.253 1.00 47.16 67 HIS A CA 1
ATOM 521 C C . HIS A 1 67 ? 3.930 -29.675 -0.608 1.00 47.16 67 HIS A C 1
ATOM 523 O O . HIS A 1 67 ? 5.104 -29.875 -0.225 1.00 47.16 67 HIS A O 1
#

Mean predicted aligned error: 11.38 Å

Sequence (67 aa):
NLRVVDASAMPRTTNGNIHAPVLMLAEKAADIIRGKKPLEPQYVDYYKHGVSDENAGAMEFDPYYKH

pLDDT: mean 81.16, std 17.47, range [45.31, 97.62]

Radius of gyration: 18.47 Å; Cα contacts (8 Å, |Δi|>4): 19; chains: 1; bounding box: 29×42×41 Å

Organism: Staphylococcus capitis (NCBI:txid29388)